Protein AF-A0A535HI30-F1 (afdb_monomer)

Foldseek 3Di:
DDPDLVVLLVVQQVVVVVPDQEGEDEPDADLVSLLVSQVSDPHAYEYADDPNHDDPVSSVVSVHDHYHPPCVVVVVVVVLVVVQVCCCVPVVDRPCVVVVVVVVVVCCVVPVD

Solvent-accessible surface area (backbone atoms only — not comparable to full-atom values): 6614 Å² total; per-residue (Å²): 134,80,98,44,71,66,62,49,46,54,51,50,42,53,41,46,74,75,64,48,76,62,44,74,62,80,80,65,37,54,69,65,62,50,34,52,48,46,73,66,45,99,53,47,30,39,41,43,61,52,92,77,37,68,53,73,67,56,40,46,75,48,58,45,68,42,79,43,50,84,63,51,68,59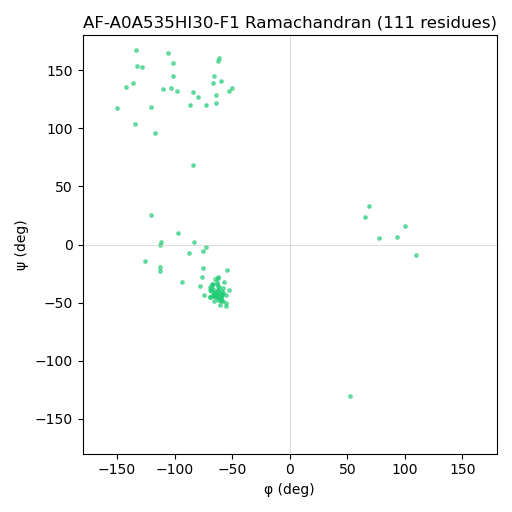,51,55,52,49,48,59,47,51,52,40,52,47,39,39,74,76,70,67,51,66,72,51,53,59,57,50,54,53,49,52,53,52,49,28,73,73,69,76,105

Radius of gyration: 20.03 Å; Cα contacts (8 Å, |Δi|>4): 105; chains: 1; bounding box: 36×25×52 Å

Mean predicted aligned error: 3.56 Å

pLDDT: mean 96.33, std 5.71, range [60.22, 98.81]

Structure (mmCIF, N/CA/C/O backbone):
data_AF-A0A535HI30-F1
#
_entry.id   AF-A0A535HI30-F1
#
loop_
_atom_site.group_PDB
_atom_site.id
_atom_site.type_symbol
_atom_site.label_atom_id
_atom_site.label_alt_id
_atom_site.label_comp_id
_atom_site.label_asym_id
_atom_site.label_entity_id
_atom_site.label_seq_id
_atom_site.pdbx_PDB_ins_code
_atom_site.Cartn_x
_atom_site.Cartn_y
_atom_site.Cartn_z
_atom_site.occupancy
_atom_site.B_iso_or_equiv
_atom_site.auth_seq_id
_atom_site.auth_comp_id
_atom_site.auth_asym_id
_atom_site.auth_atom_id
_atom_site.pdbx_PDB_model_num
ATOM 1 N N . GLY A 1 1 ? 10.979 3.495 13.584 1.00 62.69 1 GLY A N 1
ATOM 2 C CA . GLY A 1 1 ? 9.960 3.530 14.653 1.00 62.69 1 GLY A CA 1
ATOM 3 C C . GLY A 1 1 ? 10.490 2.788 15.860 1.00 62.69 1 GLY A C 1
ATOM 4 O O . GLY A 1 1 ? 11.552 2.188 15.747 1.00 62.69 1 GLY A O 1
ATOM 5 N N . ARG A 1 2 ? 9.789 2.846 16.994 1.00 75.31 2 ARG A N 1
ATOM 6 C CA . ARG A 1 2 ? 10.025 1.917 18.108 1.00 75.31 2 ARG A CA 1
ATOM 7 C C . ARG A 1 2 ? 9.236 0.643 17.821 1.00 75.31 2 ARG A C 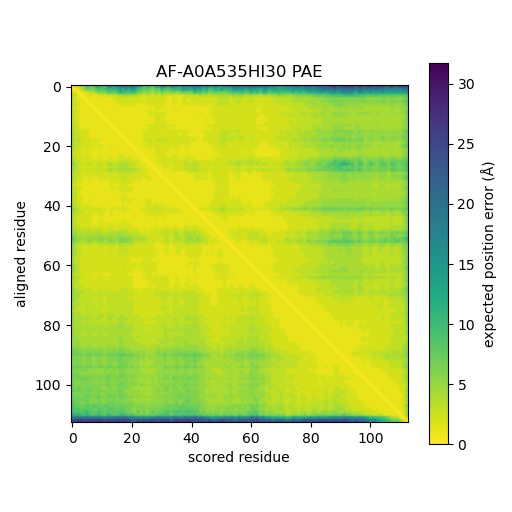1
ATOM 9 O O . ARG A 1 2 ? 8.072 0.752 17.448 1.00 75.31 2 ARG A O 1
ATOM 16 N N . ASP A 1 3 ? 9.879 -0.512 17.940 1.00 86.75 3 ASP A N 1
ATOM 17 C CA . ASP A 1 3 ? 9.239 -1.815 17.740 1.00 86.75 3 ASP A CA 1
ATOM 18 C C . ASP A 1 3 ? 8.550 -2.256 19.040 1.00 86.75 3 ASP A C 1
ATOM 20 O O . ASP A 1 3 ? 9.026 -3.121 19.769 1.00 86.75 3 ASP A O 1
ATOM 24 N N . ASP A 1 4 ? 7.488 -1.532 19.397 1.00 95.00 4 ASP A N 1
ATOM 25 C CA . ASP A 1 4 ? 6.695 -1.764 20.602 1.00 95.00 4 ASP A CA 1
ATOM 26 C C . ASP A 1 4 ? 5.207 -1.717 20.235 1.00 95.00 4 ASP A C 1
ATOM 28 O O . ASP A 1 4 ? 4.618 -0.653 19.997 1.00 95.00 4 ASP A O 1
ATOM 32 N N . LEU A 1 5 ? 4.597 -2.901 20.154 1.00 96.31 5 LEU A N 1
ATOM 33 C CA . LEU A 1 5 ? 3.188 -3.047 19.799 1.00 96.31 5 LEU A CA 1
ATOM 34 C C . LEU A 1 5 ? 2.266 -2.453 20.871 1.00 96.31 5 LEU A C 1
ATOM 36 O O . LEU A 1 5 ? 1.228 -1.883 20.536 1.00 96.31 5 LEU A O 1
ATOM 40 N N . ARG A 1 6 ? 2.645 -2.536 22.152 1.00 97.12 6 ARG A N 1
ATOM 41 C CA . ARG A 1 6 ? 1.827 -2.008 23.249 1.00 97.12 6 ARG A CA 1
ATOM 42 C C . ARG A 1 6 ? 1.809 -0.483 23.210 1.00 97.12 6 ARG A C 1
ATOM 44 O O . ARG A 1 6 ? 0.733 0.099 23.305 1.00 97.12 6 ARG A O 1
ATOM 51 N N . ASP A 1 7 ? 2.962 0.157 23.017 1.00 97.31 7 ASP A N 1
ATOM 52 C CA . ASP A 1 7 ? 3.033 1.612 22.804 1.00 97.31 7 ASP A CA 1
ATOM 53 C C . ASP A 1 7 ? 2.217 2.033 21.574 1.00 97.31 7 ASP A C 1
ATOM 55 O O . ASP A 1 7 ? 1.450 2.997 21.620 1.00 97.31 7 ASP A O 1
ATOM 59 N N . THR A 1 8 ? 2.314 1.263 20.486 1.00 97.62 8 THR A N 1
ATOM 60 C CA . THR A 1 8 ? 1.535 1.503 19.265 1.00 97.62 8 THR A CA 1
ATOM 61 C C . THR A 1 8 ? 0.032 1.479 19.544 1.00 97.62 8 THR A C 1
ATOM 63 O O . THR A 1 8 ? -0.661 2.422 19.164 1.00 97.62 8 THR A O 1
ATOM 66 N N . ILE A 1 9 ? -0.471 0.459 20.244 1.00 98.31 9 ILE A N 1
ATOM 67 C CA . ILE A 1 9 ? -1.887 0.342 20.621 1.00 98.31 9 ILE A CA 1
ATOM 68 C C . ILE A 1 9 ? -2.329 1.527 21.486 1.00 98.31 9 ILE A C 1
ATOM 70 O O . ILE A 1 9 ? -3.321 2.174 21.151 1.00 98.31 9 ILE A O 1
ATOM 74 N N . THR A 1 10 ? -1.569 1.874 22.529 1.00 98.31 10 THR A N 1
ATOM 75 C CA . THR A 1 10 ? -1.878 3.017 23.409 1.00 98.31 10 THR A CA 1
ATOM 76 C C . THR A 1 10 ? -2.023 4.314 22.611 1.00 98.31 10 THR A C 1
ATOM 78 O O . THR A 1 10 ? -2.964 5.083 22.802 1.00 98.31 10 THR A O 1
ATOM 81 N N . ARG A 1 11 ? -1.124 4.556 21.650 1.00 98.31 11 ARG A N 1
ATOM 82 C CA . ARG A 1 11 ? -1.195 5.744 20.790 1.00 98.31 11 ARG A CA 1
ATOM 83 C C . ARG A 1 11 ? -2.424 5.726 19.887 1.00 98.31 11 ARG A C 1
ATOM 85 O O . ARG A 1 11 ? -3.079 6.754 19.755 1.00 98.31 11 ARG A O 1
ATOM 92 N N . LEU A 1 12 ? -2.755 4.581 19.286 1.00 98.50 12 LEU A N 1
ATOM 93 C CA . LEU A 1 12 ? -3.952 4.447 18.450 1.00 98.50 12 LEU A CA 1
ATOM 94 C C . LEU A 1 12 ? -5.241 4.685 19.252 1.00 98.50 12 LEU A C 1
ATOM 96 O O . LEU A 1 12 ? -6.146 5.348 18.748 1.00 98.50 12 LEU A O 1
ATOM 100 N N . GLN A 1 13 ? -5.300 4.211 20.498 1.00 98.75 13 GLN A N 1
ATOM 101 C CA . GLN A 1 13 ? -6.412 4.466 21.418 1.00 98.75 13 GLN A CA 1
ATOM 102 C C . GLN A 1 13 ? -6.560 5.965 21.721 1.00 98.75 13 GLN A C 1
ATOM 104 O O . GLN A 1 13 ? -7.636 6.528 21.540 1.00 98.75 13 GLN A O 1
ATOM 109 N N . HIS A 1 14 ? -5.468 6.659 22.042 1.00 98.69 14 HIS A N 1
ATOM 110 C CA . HIS A 1 14 ? -5.521 8.113 22.226 1.00 98.69 14 HIS A CA 1
ATOM 111 C C . HIS A 1 14 ? -5.910 8.870 20.94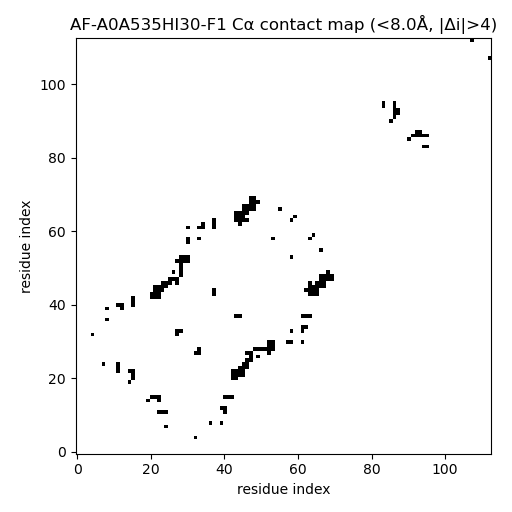9 1.00 98.69 14 HIS A C 1
ATOM 113 O O . HIS A 1 14 ? -6.599 9.887 21.012 1.00 98.69 14 HIS A O 1
ATOM 119 N N . TYR A 1 15 ? -5.513 8.386 19.769 1.00 98.69 15 TYR A N 1
ATOM 120 C CA . TYR A 1 15 ? -5.906 9.011 18.505 1.00 98.69 15 TYR A CA 1
ATOM 121 C C . TYR A 1 15 ? -7.402 8.864 18.217 1.00 98.69 15 TYR A C 1
ATOM 123 O O . TYR A 1 15 ? -8.008 9.822 17.737 1.00 98.69 15 TYR A O 1
ATOM 131 N N . GLN A 1 16 ? -8.028 7.726 18.541 1.00 98.50 16 GLN A N 1
ATOM 132 C CA . GLN A 1 16 ? -9.487 7.610 18.412 1.00 98.50 16 GLN A CA 1
ATOM 133 C C . GLN A 1 16 ? -10.237 8.465 19.440 1.00 98.50 16 GLN A C 1
ATOM 135 O O . GLN A 1 16 ? -11.263 9.046 19.095 1.00 98.50 16 GLN A O 1
ATOM 140 N N . GLU A 1 17 ? -9.724 8.590 20.670 1.00 98.56 17 GLU A N 1
ATOM 141 C CA . GLU A 1 17 ? -10.286 9.475 21.703 1.00 98.56 17 GLU A CA 1
ATOM 142 C C . GLU A 1 17 ? -10.221 10.944 21.267 1.00 98.56 17 GLU A C 1
ATOM 144 O O . GLU A 1 17 ? -11.157 11.707 21.496 1.00 98.56 17 GLU A O 1
ATOM 149 N N . ALA A 1 18 ? -9.154 11.320 20.559 1.00 98.62 18 ALA A N 1
ATOM 150 C CA . ALA A 1 18 ? -8.998 12.635 19.945 1.00 98.62 18 ALA A CA 1
ATOM 151 C C . ALA A 1 18 ? -9.887 12.856 18.701 1.00 98.62 18 ALA A C 1
ATOM 153 O O . ALA A 1 18 ? -9.870 13.947 18.132 1.00 98.62 18 ALA A O 1
ATOM 154 N N . GLY A 1 19 ? -10.659 11.850 18.273 1.00 98.44 19 GLY A N 1
ATOM 155 C CA . GLY A 1 19 ? -11.628 11.962 17.182 1.00 98.44 19 GLY A CA 1
ATOM 156 C C . GLY A 1 19 ? -11.166 11.421 15.827 1.00 98.44 19 GLY A C 1
ATOM 157 O O . GLY A 1 19 ? -11.794 11.736 14.822 1.00 98.44 19 GLY A O 1
ATOM 158 N N . ALA A 1 20 ? -10.097 10.619 15.756 1.00 98.56 20 ALA A N 1
ATOM 159 C CA . ALA A 1 20 ? -9.697 9.992 14.496 1.00 98.56 20 ALA A CA 1
ATOM 160 C C . ALA A 1 20 ? -10.760 9.001 13.977 1.00 98.56 20 ALA A C 1
ATOM 162 O O . ALA A 1 20 ? -11.155 8.066 14.675 1.00 98.56 20 ALA A O 1
ATOM 163 N N . ASP A 1 21 ? -11.160 9.155 12.711 1.00 98.62 21 ASP A N 1
ATOM 164 C CA . ASP A 1 21 ? -12.133 8.267 12.058 1.00 98.62 21 ASP A CA 1
ATOM 165 C C . ASP A 1 21 ? -11.542 6.915 11.639 1.00 98.62 21 ASP A C 1
ATOM 167 O O . ASP A 1 21 ? -12.260 5.921 11.528 1.00 98.62 21 ASP A O 1
ATOM 171 N N . VAL A 1 22 ? -10.234 6.877 11.363 1.00 98.62 22 VAL A N 1
ATOM 172 C CA . VAL A 1 22 ? -9.503 5.689 10.902 1.00 98.62 22 VAL A CA 1
ATOM 173 C C . VAL A 1 22 ? -8.122 5.668 11.545 1.00 98.62 22 VAL A C 1
ATOM 175 O O . VAL A 1 22 ? -7.418 6.678 11.545 1.00 98.62 22 VAL A O 1
ATOM 178 N N . LEU A 1 23 ? -7.706 4.503 12.035 1.00 98.75 23 LEU A N 1
ATOM 179 C CA . LEU A 1 23 ? -6.418 4.306 12.692 1.00 98.75 23 LEU A CA 1
ATOM 180 C C . LEU A 1 23 ? -5.431 3.649 11.743 1.00 98.75 23 LEU A C 1
ATOM 182 O O . LEU A 1 23 ? -5.789 2.813 10.912 1.00 98.75 23 LEU A O 1
ATOM 186 N N . PHE A 1 24 ? -4.166 4.035 11.865 1.00 98.31 24 PHE A N 1
ATOM 187 C CA . PHE A 1 24 ? -3.126 3.573 10.964 1.00 98.31 24 PHE A CA 1
ATOM 188 C C . PHE A 1 24 ? -1.765 3.510 11.661 1.00 98.31 24 PHE A C 1
ATOM 190 O O . PHE A 1 24 ? -1.211 4.535 12.052 1.00 98.31 24 PHE A O 1
ATOM 197 N N . ALA A 1 25 ? -1.211 2.300 11.748 1.00 96.25 25 ALA A N 1
ATOM 198 C CA . ALA A 1 25 ? 0.159 2.037 12.173 1.00 96.25 25 ALA A CA 1
ATOM 199 C C . ALA A 1 25 ? 0.939 1.388 11.008 1.00 96.25 25 ALA A C 1
ATOM 201 O O . ALA A 1 25 ? 0.813 0.183 10.779 1.00 96.25 25 ALA A O 1
ATOM 202 N N . PRO A 1 26 ? 1.692 2.163 10.202 1.00 94.19 26 PRO A N 1
ATOM 203 C CA . PRO A 1 26 ? 2.465 1.607 9.095 1.00 94.19 26 PRO A CA 1
ATOM 204 C C . PRO A 1 26 ? 3.600 0.706 9.598 1.00 94.19 26 PRO A C 1
ATOM 206 O O . PRO A 1 26 ? 4.308 1.067 10.534 1.00 94.19 26 PRO A O 1
ATOM 209 N N . GLY A 1 27 ? 3.807 -0.426 8.919 1.00 90.94 27 GLY A N 1
ATOM 210 C CA . GLY A 1 27 ? 4.900 -1.368 9.198 1.00 90.94 27 GLY A CA 1
ATOM 211 C C . GLY A 1 27 ? 4.466 -2.697 9.820 1.00 90.94 27 GLY A C 1
ATOM 212 O O . GLY A 1 27 ? 5.276 -3.615 9.873 1.00 90.94 27 GLY A O 1
ATOM 213 N N . LEU A 1 28 ? 3.200 -2.837 10.225 1.00 93.69 28 LEU A N 1
ATOM 214 C CA . LEU A 1 28 ? 2.666 -4.107 10.720 1.00 93.69 28 LEU A CA 1
ATOM 215 C C . LEU A 1 28 ? 2.482 -5.112 9.572 1.00 93.69 28 LEU A C 1
ATOM 217 O O . LEU A 1 28 ? 1.719 -4.863 8.637 1.00 93.69 28 LEU A O 1
ATOM 221 N N . SER A 1 29 ? 3.163 -6.255 9.660 1.00 94.06 29 SER A N 1
ATOM 222 C CA . SER A 1 29 ? 3.067 -7.357 8.689 1.00 94.06 29 SER A CA 1
ATOM 223 C C . SER A 1 29 ? 2.721 -8.709 9.319 1.00 94.06 29 SER A C 1
ATOM 225 O O . SER A 1 29 ? 2.302 -9.619 8.607 1.00 94.06 29 SER A O 1
ATOM 227 N N . ARG A 1 30 ? 2.824 -8.861 10.646 1.00 95.94 30 ARG A N 1
ATOM 228 C CA . ARG A 1 30 ? 2.369 -10.072 11.341 1.00 95.94 30 ARG A CA 1
ATOM 229 C C . ARG A 1 30 ? 0.854 -10.024 11.518 1.00 95.94 30 ARG A C 1
ATOM 231 O O . ARG A 1 30 ? 0.306 -9.057 12.043 1.00 95.94 30 ARG A O 1
ATOM 238 N N . LEU A 1 31 ? 0.166 -11.082 11.088 1.00 97.56 31 LEU A N 1
ATOM 239 C CA . LEU A 1 31 ? -1.298 -11.143 11.133 1.00 97.56 31 LEU A CA 1
ATOM 240 C C . LEU A 1 31 ? -1.854 -11.096 12.567 1.00 97.56 31 LEU A C 1
ATOM 242 O O . LEU A 1 31 ? -2.938 -10.565 12.787 1.00 97.56 31 LEU A O 1
ATOM 246 N N . GLU A 1 32 ? -1.129 -11.653 13.534 1.00 97.75 32 GLU A N 1
ATOM 247 C CA . GLU A 1 32 ? -1.482 -11.596 14.959 1.00 97.75 32 GLU A CA 1
ATOM 248 C C . GLU A 1 32 ? -1.416 -10.172 15.523 1.00 97.75 32 GLU A C 1
ATOM 250 O O . GLU A 1 32 ? -2.424 -9.707 16.044 1.00 97.75 32 GLU A O 1
ATOM 255 N N . ASP A 1 33 ? -0.329 -9.432 15.288 1.00 97.44 33 ASP A N 1
ATOM 256 C CA . ASP A 1 33 ? -0.205 -8.033 15.716 1.00 97.44 33 ASP A CA 1
ATOM 257 C C . ASP A 1 33 ? -1.313 -7.164 15.104 1.00 97.44 33 ASP A C 1
ATOM 259 O O . ASP A 1 33 ? -1.900 -6.309 15.767 1.00 97.44 33 ASP A O 1
ATOM 263 N N . ILE A 1 34 ? -1.649 -7.409 13.831 1.00 98.19 34 ILE A N 1
ATOM 264 C CA . ILE A 1 34 ? -2.755 -6.727 13.148 1.00 98.19 34 ILE A CA 1
ATOM 265 C C . ILE A 1 34 ? -4.093 -7.032 13.837 1.00 98.19 34 ILE A C 1
ATOM 267 O O . ILE A 1 34 ? -4.897 -6.119 14.025 1.00 98.19 34 ILE A O 1
ATOM 271 N N . ARG A 1 35 ? -4.347 -8.288 14.232 1.00 98.50 35 ARG A N 1
ATOM 272 C CA . ARG A 1 35 ? -5.567 -8.665 14.970 1.00 98.50 35 ARG A CA 1
ATOM 273 C C . ARG A 1 35 ? -5.623 -8.006 16.340 1.00 98.50 35 ARG A C 1
ATOM 275 O O . ARG A 1 35 ? -6.697 -7.554 16.730 1.00 98.50 35 ARG A O 1
ATOM 282 N N . ASP A 1 36 ? -4.503 -7.947 17.048 1.00 98.44 36 ASP A N 1
ATOM 283 C CA . ASP A 1 36 ? -4.427 -7.313 18.363 1.00 98.44 36 ASP A CA 1
ATOM 284 C C . ASP A 1 36 ? -4.724 -5.817 18.258 1.00 98.44 36 ASP A C 1
ATOM 286 O O . ASP A 1 36 ? -5.552 -5.300 19.008 1.00 98.44 36 ASP A O 1
ATOM 290 N N . VAL A 1 37 ? -4.171 -5.143 17.245 1.00 98.44 37 VAL A N 1
ATOM 291 C CA . VAL A 1 37 ? -4.504 -3.746 16.949 1.00 98.44 37 VAL A CA 1
ATOM 292 C C . VAL A 1 37 ? -5.988 -3.586 16.634 1.00 98.44 37 VAL A C 1
ATOM 294 O O . VAL A 1 37 ? -6.643 -2.769 17.274 1.00 98.44 37 VAL A O 1
ATOM 297 N N . VAL A 1 38 ? -6.545 -4.372 15.708 1.00 98.62 38 VAL A N 1
ATOM 298 C CA . VAL A 1 38 ? -7.969 -4.279 15.334 1.00 98.62 38 VAL A CA 1
ATOM 299 C C . VAL A 1 38 ? -8.898 -4.501 16.530 1.00 98.62 38 VAL A C 1
ATOM 301 O O . VAL A 1 38 ? -9.917 -3.829 16.630 1.00 98.62 38 VAL A O 1
ATOM 304 N N . ARG A 1 39 ? -8.560 -5.411 17.449 1.00 98.56 39 ARG A N 1
ATOM 305 C CA . ARG A 1 39 ? -9.359 -5.685 18.657 1.00 98.56 39 ARG A CA 1
ATOM 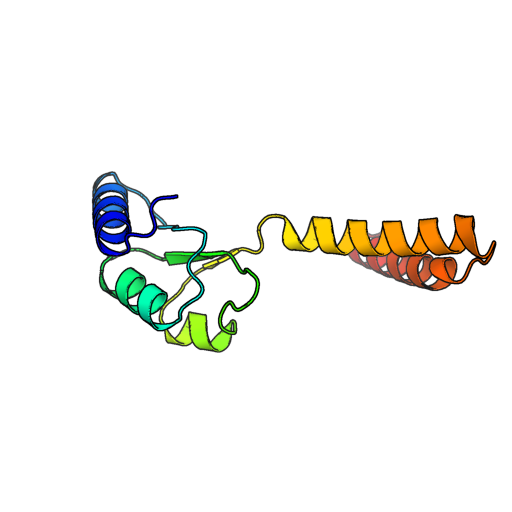306 C C . ARG A 1 39 ? -9.228 -4.614 19.737 1.00 98.56 39 ARG A C 1
ATOM 308 O O . ARG A 1 39 ? -10.071 -4.556 20.623 1.00 98.56 39 ARG A O 1
ATOM 315 N N . SER A 1 40 ? -8.163 -3.819 19.695 1.00 98.50 40 SER A N 1
ATOM 316 C CA . SER A 1 40 ? -7.848 -2.826 20.726 1.00 98.50 40 SER A CA 1
ATOM 317 C C . SER A 1 40 ? -8.497 -1.454 20.509 1.00 98.50 40 SER A C 1
ATOM 319 O O . SER A 1 40 ? -8.381 -0.595 21.384 1.00 98.50 40 SER A O 1
ATOM 321 N N . VAL A 1 41 ? -9.147 -1.234 19.360 1.00 98.56 41 VAL A N 1
ATOM 322 C CA . VAL A 1 41 ? -9.741 0.051 18.954 1.00 98.56 41 VAL A CA 1
ATOM 323 C C . VAL A 1 41 ? -11.173 -0.131 18.439 1.00 98.56 41 VAL A C 1
ATOM 325 O O . VAL A 1 41 ? -11.513 -1.170 17.879 1.00 98.56 41 VAL A O 1
ATOM 328 N N . ASP A 1 42 ? -11.997 0.911 18.552 1.00 98.19 42 ASP A N 1
ATOM 329 C CA . ASP A 1 42 ? -13.424 0.904 18.174 1.00 98.19 42 ASP A CA 1
ATOM 330 C C . ASP A 1 42 ? -13.680 1.486 16.774 1.00 98.19 42 ASP A C 1
ATOM 332 O O . ASP A 1 42 ? -14.809 1.775 16.370 1.00 98.19 42 ASP A O 1
ATOM 336 N N . ARG A 1 43 ? -12.609 1.718 16.020 1.00 98.50 43 ARG A N 1
ATOM 337 C CA . ARG A 1 43 ? -12.609 2.471 14.766 1.00 98.50 43 ARG A CA 1
ATOM 338 C C . ARG A 1 43 ? -11.932 1.664 13.652 1.00 98.50 43 ARG A C 1
ATOM 340 O O . ARG A 1 43 ? -11.051 0.849 13.927 1.00 98.50 43 ARG A O 1
ATOM 347 N N . PRO A 1 44 ? -12.299 1.891 12.377 1.00 98.69 44 PRO A N 1
ATOM 348 C CA . PRO A 1 44 ? -11.668 1.236 11.235 1.00 98.69 44 PRO A CA 1
ATOM 349 C C . PRO A 1 44 ? -10.135 1.320 11.248 1.00 98.69 44 PRO A C 1
ATOM 351 O O . PRO A 1 44 ? -9.564 2.395 11.426 1.00 98.69 44 PRO A O 1
ATOM 354 N N . VAL A 1 45 ? -9.468 0.197 10.975 1.00 98.81 45 VAL A N 1
ATOM 355 C CA . VAL A 1 45 ? -8.003 0.129 10.853 1.00 98.81 45 VAL A CA 1
ATOM 356 C C . VAL A 1 45 ? -7.584 0.059 9.385 1.00 98.81 45 VAL A C 1
ATOM 358 O O . VAL A 1 45 ? -8.146 -0.709 8.593 1.00 98.81 45 VAL A O 1
ATOM 361 N N . ASN A 1 46 ? -6.574 0.857 9.037 1.00 98.75 46 ASN A N 1
ATOM 362 C CA . ASN A 1 46 ? -5.841 0.795 7.781 1.00 98.75 46 ASN A CA 1
ATOM 363 C C . ASN A 1 46 ? -4.529 0.018 7.942 1.00 98.75 46 ASN A C 1
ATOM 365 O O . ASN A 1 46 ? -3.730 0.346 8.818 1.00 98.75 46 ASN A O 1
ATOM 369 N N . VAL A 1 47 ? -4.254 -0.914 7.031 1.00 98.44 47 VAL A N 1
ATOM 370 C CA . VAL A 1 47 ? -2.954 -1.595 6.916 1.00 98.44 47 VAL A CA 1
ATOM 371 C C . VAL A 1 47 ? -2.248 -1.147 5.639 1.00 98.44 47 VAL A C 1
ATOM 373 O O . VAL A 1 47 ? -2.857 -1.086 4.574 1.00 98.44 47 VAL A O 1
ATOM 376 N N . LEU A 1 48 ? -0.958 -0.824 5.747 1.00 97.94 48 LEU A N 1
ATOM 377 C CA . LEU A 1 48 ? -0.101 -0.574 4.590 1.00 97.94 48 LEU A CA 1
ATOM 378 C C . LEU A 1 48 ? 0.477 -1.904 4.106 1.00 97.94 48 LEU A C 1
ATOM 380 O O . LEU A 1 48 ? 1.207 -2.556 4.848 1.00 97.94 48 LEU A O 1
ATOM 384 N N . ALA A 1 49 ? 0.187 -2.272 2.862 1.00 96.50 49 ALA A N 1
ATOM 385 C CA . ALA A 1 49 ? 0.792 -3.423 2.215 1.00 96.50 49 ALA A CA 1
ATOM 386 C C . ALA A 1 49 ? 2.305 -3.202 2.061 1.00 96.50 49 ALA A C 1
ATOM 388 O O . ALA A 1 49 ? 2.757 -2.242 1.435 1.00 96.50 49 ALA A O 1
ATOM 389 N N . VAL A 1 50 ? 3.074 -4.113 2.647 1.00 94.06 50 VAL A N 1
ATOM 390 C CA . VAL A 1 50 ? 4.542 -4.165 2.635 1.00 94.06 50 VAL A CA 1
ATOM 391 C C . VAL A 1 50 ? 4.993 -5.598 2.315 1.00 94.06 50 VAL A C 1
ATOM 393 O O . VAL A 1 50 ? 4.163 -6.512 2.351 1.00 94.06 50 VAL A O 1
ATOM 396 N N . PRO A 1 51 ? 6.275 -5.851 1.993 1.00 93.12 51 PRO A N 1
ATOM 397 C CA . PRO A 1 51 ? 6.766 -7.217 1.814 1.00 93.12 51 PRO A CA 1
ATOM 398 C C . PRO A 1 51 ? 6.434 -8.112 3.019 1.00 93.12 51 PRO A C 1
ATOM 400 O O . PRO A 1 51 ? 6.643 -7.718 4.165 1.00 93.12 51 PRO A O 1
ATOM 403 N N . GLY A 1 52 ? 5.891 -9.304 2.757 1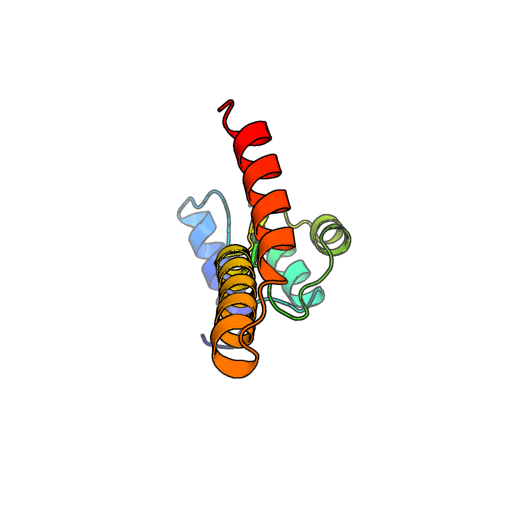.00 91.25 52 GLY A N 1
ATOM 404 C CA . GLY A 1 52 ? 5.454 -10.242 3.800 1.00 91.25 52 GLY A CA 1
ATOM 405 C C . GLY A 1 52 ? 4.115 -9.904 4.469 1.00 91.25 52 GLY A C 1
ATOM 406 O O . GLY A 1 52 ? 3.742 -10.575 5.425 1.00 91.25 52 GLY A O 1
ATOM 407 N N . CYS A 1 53 ? 3.388 -8.885 3.998 1.00 94.62 53 CYS A N 1
ATOM 408 C CA . CYS A 1 53 ? 2.047 -8.569 4.492 1.00 94.62 53 CYS A CA 1
ATOM 409 C C . CYS A 1 53 ? 1.046 -9.695 4.136 1.00 94.62 53 CYS A C 1
ATOM 411 O O . CYS A 1 53 ? 1.164 -10.274 3.049 1.00 94.62 53 CYS A O 1
ATOM 413 N N . PRO A 1 54 ? 0.058 -10.001 5.002 1.00 96.81 54 PRO A N 1
ATOM 414 C CA . PRO A 1 54 ? -0.962 -11.005 4.716 1.00 96.81 54 PRO A CA 1
ATOM 415 C C . PRO A 1 54 ? -1.803 -10.634 3.489 1.00 96.81 54 PRO A C 1
ATOM 417 O O . PRO A 1 54 ? -1.880 -9.472 3.079 1.00 96.81 54 PRO A O 1
ATOM 420 N N . SER A 1 55 ? -2.475 -11.624 2.909 1.00 97.75 55 SER A N 1
ATOM 421 C CA . SER A 1 55 ? -3.372 -11.402 1.777 1.00 97.75 55 SER A CA 1
ATOM 422 C C . SER A 1 55 ? -4.539 -10.479 2.145 1.00 97.75 55 SER A C 1
ATOM 424 O O . SER A 1 55 ? -4.953 -10.379 3.301 1.00 97.75 55 SER A O 1
ATOM 426 N N . VAL A 1 56 ? -5.142 -9.846 1.133 1.00 98.06 56 VAL A N 1
ATOM 427 C CA . VAL A 1 56 ? -6.352 -9.019 1.309 1.00 98.06 56 VAL A CA 1
ATOM 428 C C . VAL A 1 56 ? -7.457 -9.790 2.042 1.00 98.06 56 VAL A C 1
ATOM 430 O O . VAL A 1 56 ? -8.126 -9.225 2.904 1.00 98.06 56 VAL A O 1
ATOM 433 N N . ALA A 1 57 ? -7.621 -11.081 1.738 1.00 98.50 5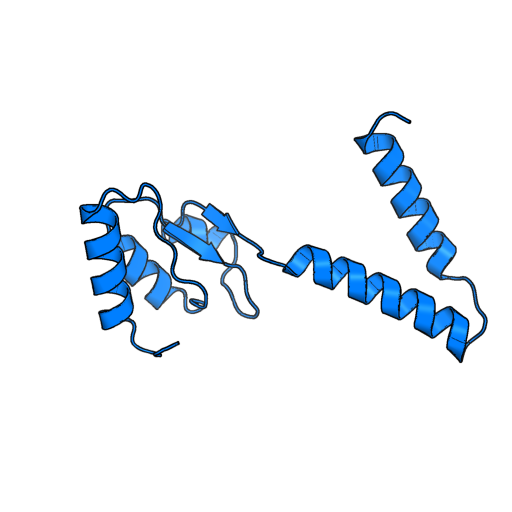7 ALA A N 1
ATOM 434 C CA . ALA A 1 57 ? -8.615 -11.936 2.380 1.00 98.50 57 ALA A CA 1
ATOM 435 C C . ALA A 1 57 ? -8.312 -12.167 3.871 1.00 98.50 57 ALA A C 1
ATOM 437 O O . ALA A 1 57 ? -9.213 -12.055 4.701 1.00 98.50 57 ALA A O 1
ATOM 438 N N . GLU A 1 58 ? -7.054 -12.435 4.232 1.00 98.44 58 GLU A N 1
ATOM 439 C CA . GLU A 1 58 ? -6.642 -12.611 5.632 1.00 98.44 58 GLU A CA 1
ATOM 440 C C . GLU A 1 58 ? -6.777 -11.316 6.437 1.00 98.44 58 GLU A C 1
ATOM 442 O O . GLU A 1 58 ? -7.260 -11.346 7.569 1.00 98.44 58 GLU A O 1
ATOM 447 N N . LEU A 1 59 ? -6.409 -10.174 5.847 1.00 98.50 59 LEU A N 1
ATOM 448 C CA . LEU A 1 59 ? -6.578 -8.857 6.462 1.00 98.50 59 LEU A CA 1
ATOM 449 C C . LEU A 1 59 ? -8.062 -8.535 6.683 1.00 98.50 59 LEU A C 1
ATOM 451 O O . LEU A 1 59 ? -8.444 -8.100 7.771 1.00 98.50 59 LEU A O 1
ATOM 455 N N . ALA A 1 60 ? -8.913 -8.799 5.689 1.00 98.44 60 ALA A N 1
ATOM 456 C CA . ALA A 1 60 ? -10.357 -8.617 5.814 1.00 98.44 60 ALA A CA 1
ATOM 457 C C . ALA A 1 60 ? -10.946 -9.511 6.918 1.00 98.44 60 ALA A C 1
ATOM 459 O O . ALA A 1 60 ? -11.710 -9.028 7.756 1.00 98.44 60 ALA A O 1
ATOM 460 N N . ALA A 1 61 ? -10.538 -10.784 6.977 1.00 98.44 61 ALA A N 1
ATOM 461 C CA . ALA A 1 61 ? -10.940 -11.721 8.027 1.00 98.44 61 ALA A CA 1
ATOM 462 C C . ALA A 1 61 ? -10.431 -11.310 9.422 1.00 98.44 61 ALA A C 1
ATOM 464 O O . ALA A 1 61 ? -11.087 -11.583 10.424 1.00 98.44 61 ALA A O 1
ATOM 465 N N . ALA A 1 62 ? -9.288 -10.624 9.502 1.00 98.31 62 ALA A N 1
ATOM 466 C CA . ALA A 1 62 ? -8.769 -10.032 10.734 1.00 98.31 62 ALA A CA 1
ATOM 467 C C . ALA A 1 62 ? -9.501 -8.746 11.160 1.00 98.31 62 ALA A C 1
ATOM 469 O O . ALA A 1 62 ? -9.229 -8.236 12.242 1.00 98.31 62 ALA A O 1
ATOM 470 N N . GLY A 1 63 ? -10.429 -8.231 10.345 1.00 98.50 63 GLY A N 1
ATOM 471 C CA . GLY A 1 63 ? -11.228 -7.042 10.643 1.00 98.50 63 GLY A CA 1
ATOM 472 C C . GLY A 1 63 ? -10.647 -5.726 10.116 1.00 98.50 63 GLY A C 1
ATOM 473 O O . GLY A 1 63 ? -11.232 -4.670 10.358 1.00 98.50 63 GLY A O 1
ATOM 474 N N . VAL A 1 64 ? -9.559 -5.765 9.338 1.00 98.62 64 VAL A N 1
ATOM 475 C CA . VAL A 1 64 ? -9.029 -4.587 8.631 1.00 98.62 64 VAL A CA 1
ATOM 476 C C . VAL A 1 64 ? -10.092 -4.034 7.678 1.00 98.62 64 VAL A C 1
ATOM 478 O O . VAL A 1 64 ? -10.843 -4.785 7.051 1.00 98.62 64 VAL A O 1
ATOM 481 N N . ARG A 1 65 ? -10.185 -2.702 7.583 1.00 98.50 65 ARG A N 1
ATOM 482 C CA . ARG A 1 65 ? -11.207 -2.011 6.773 1.00 98.50 65 ARG A CA 1
ATOM 483 C C . ARG A 1 65 ? -10.641 -1.262 5.578 1.00 98.50 65 ARG A C 1
ATOM 485 O O . ARG A 1 65 ? -11.367 -1.033 4.616 1.00 98.50 65 ARG A O 1
ATOM 492 N N . ARG A 1 66 ? -9.359 -0.894 5.615 1.00 98.56 66 ARG A N 1
ATOM 493 C CA . ARG A 1 66 ? -8.671 -0.243 4.497 1.00 98.56 66 ARG A CA 1
ATOM 494 C C . ARG A 1 66 ? -7.288 -0.850 4.304 1.00 98.56 66 ARG A C 1
ATOM 496 O O . ARG A 1 66 ? -6.584 -1.114 5.274 1.00 98.56 66 ARG A O 1
ATOM 503 N N . ILE A 1 67 ? -6.904 -1.060 3.051 1.00 98.44 67 ILE A N 1
ATOM 504 C CA . ILE A 1 67 ? -5.559 -1.503 2.688 1.00 98.44 67 ILE A CA 1
ATOM 505 C C . ILE A 1 67 ? -4.974 -0.439 1.769 1.00 98.44 67 ILE A C 1
ATOM 507 O O . ILE A 1 67 ? -5.530 -0.157 0.708 1.00 98.44 67 ILE A O 1
ATOM 511 N N . SER A 1 68 ? -3.882 0.186 2.194 1.00 98.38 68 SER A N 1
ATOM 512 C CA . SER A 1 68 ?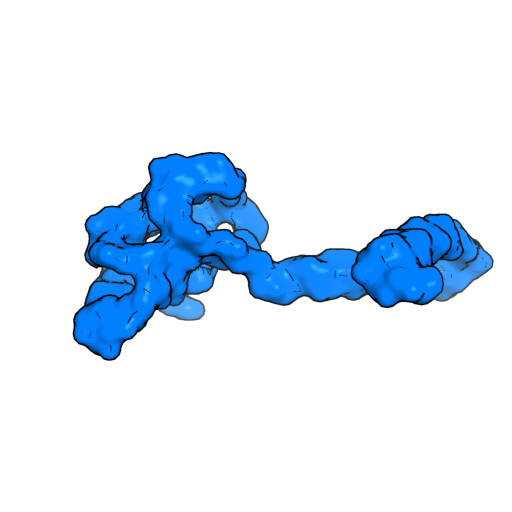 -3.127 1.138 1.386 1.00 98.38 68 SER A CA 1
ATOM 513 C C . SER A 1 68 ? -1.875 0.476 0.813 1.00 98.38 68 SER A C 1
ATOM 515 O O . SER A 1 68 ? -1.370 -0.494 1.365 1.00 98.38 68 SER A O 1
ATOM 517 N N . VAL A 1 69 ? -1.351 1.003 -0.296 1.00 97.56 69 VAL A N 1
ATOM 518 C CA . VAL A 1 69 ? -0.124 0.489 -0.948 1.00 97.56 69 VAL A CA 1
ATOM 519 C C . VAL A 1 69 ? 1.048 1.471 -0.882 1.00 97.56 69 VAL A C 1
ATOM 521 O O . VA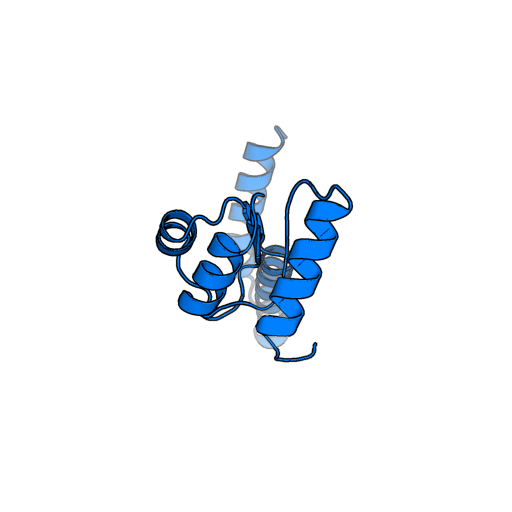L A 1 69 ? 2.131 1.194 -1.390 1.00 97.56 69 VAL A O 1
ATOM 524 N N . GLY A 1 70 ? 0.843 2.642 -0.269 1.00 96.38 70 GLY A N 1
ATOM 525 C CA . GLY A 1 70 ? 1.852 3.698 -0.200 1.00 96.38 70 GLY A CA 1
ATOM 526 C C . GLY A 1 70 ? 2.401 4.034 -1.588 1.00 96.38 70 GLY A C 1
ATOM 527 O O . GLY A 1 70 ? 1.640 4.211 -2.536 1.00 96.38 70 GLY A O 1
ATOM 528 N N . GLY A 1 71 ? 3.727 4.077 -1.712 1.00 97.00 71 GLY A N 1
ATOM 529 C CA . GLY A 1 71 ? 4.411 4.310 -2.986 1.00 97.00 71 GLY A CA 1
ATOM 530 C C . GLY A 1 71 ? 4.597 3.069 -3.867 1.00 97.00 71 GLY A C 1
ATOM 531 O O . GLY A 1 71 ? 5.215 3.188 -4.921 1.00 97.00 71 GLY A O 1
ATOM 532 N N . ALA A 1 72 ? 4.112 1.884 -3.473 1.00 97.00 72 ALA A N 1
ATOM 533 C CA . ALA A 1 72 ? 4.478 0.625 -4.130 1.00 97.00 72 ALA A CA 1
ATOM 534 C C . ALA A 1 72 ? 4.153 0.606 -5.632 1.00 97.00 72 ALA A C 1
ATOM 536 O O . ALA A 1 72 ? 4.982 0.183 -6.431 1.00 97.00 72 ALA A O 1
ATOM 537 N N . PHE A 1 73 ? 2.990 1.124 -6.042 1.00 97.19 73 PHE A N 1
ATOM 538 C CA . PHE A 1 73 ? 2.629 1.186 -7.464 1.00 97.19 73 PHE A CA 1
ATOM 539 C C . PHE A 1 73 ? 3.507 2.157 -8.261 1.00 97.19 73 PHE A C 1
ATOM 541 O O . PHE A 1 73 ? 3.833 1.876 -9.412 1.00 97.19 73 PHE A O 1
ATOM 548 N N . ALA A 1 74 ? 3.939 3.264 -7.651 1.00 98.12 74 ALA A N 1
ATOM 549 C CA . ALA A 1 74 ? 4.868 4.188 -8.293 1.00 98.12 74 ALA A CA 1
ATOM 550 C C . ALA A 1 74 ? 6.246 3.536 -8.487 1.00 98.12 74 ALA A C 1
ATOM 552 O O . ALA A 1 74 ? 6.809 3.608 -9.576 1.00 98.12 74 ALA A O 1
ATOM 553 N N . PHE A 1 75 ? 6.762 2.841 -7.470 1.00 97.62 75 PHE A N 1
ATOM 554 C CA . PHE A 1 75 ? 8.037 2.130 -7.579 1.00 97.62 75 PHE A CA 1
ATOM 555 C C . PHE A 1 75 ? 7.979 0.945 -8.548 1.00 97.62 75 PHE A C 1
ATOM 557 O O . PHE A 1 75 ? 8.941 0.731 -9.276 1.00 97.62 75 PHE A O 1
ATOM 564 N N . ALA A 1 76 ? 6.849 0.237 -8.638 1.00 97.56 76 ALA A N 1
ATOM 565 C CA . ALA A 1 76 ? 6.646 -0.799 -9.653 1.00 97.56 76 ALA A CA 1
ATOM 566 C C . ALA A 1 76 ? 6.689 -0.225 -11.082 1.00 97.56 76 ALA A C 1
ATOM 568 O O . ALA A 1 76 ? 7.262 -0.831 -11.984 1.00 97.56 76 ALA A O 1
ATOM 569 N N . ALA A 1 77 ? 6.123 0.966 -11.299 1.00 96.75 77 ALA A N 1
ATOM 570 C CA . ALA A 1 77 ? 6.220 1.649 -12.587 1.00 96.75 77 ALA A CA 1
ATOM 571 C C . ALA A 1 77 ? 7.652 2.132 -12.887 1.00 96.75 77 ALA A C 1
ATOM 573 O O . ALA A 1 77 ? 8.108 2.022 -14.025 1.00 96.75 77 ALA A O 1
ATOM 574 N N . LEU A 1 78 ? 8.364 2.647 -11.876 1.00 98.38 78 LEU A N 1
ATOM 575 C CA . LEU A 1 78 ? 9.761 3.067 -12.013 1.00 98.38 78 LEU A CA 1
ATOM 576 C C . LEU A 1 78 ? 10.684 1.893 -12.341 1.00 98.38 78 LEU A C 1
ATOM 578 O O . LEU A 1 78 ? 11.554 2.043 -13.190 1.00 98.38 78 LEU A O 1
ATOM 582 N N . GLU A 1 79 ? 10.485 0.729 -11.728 1.00 98.19 79 GLU A N 1
ATOM 583 C CA . GLU A 1 79 ? 11.262 -0.474 -12.042 1.00 98.19 79 GLU A CA 1
ATOM 584 C C . GLU A 1 79 ? 11.068 -0.889 -13.508 1.00 98.19 79 GLU A C 1
ATOM 586 O O . GLU A 1 79 ? 12.046 -1.027 -14.240 1.00 98.19 79 GLU A O 1
ATOM 591 N N . ALA A 1 80 ? 9.824 -0.894 -13.998 1.00 97.69 80 ALA A N 1
ATOM 592 C CA . ALA A 1 80 ? 9.536 -1.196 -15.398 1.00 97.69 80 ALA A CA 1
ATOM 593 C C . ALA A 1 80 ? 10.169 -0.197 -16.390 1.00 97.69 80 ALA A C 1
ATOM 595 O O . ALA A 1 80 ? 10.449 -0.562 -17.538 1.00 97.69 80 ALA A O 1
ATOM 596 N N . LEU A 1 81 ? 10.361 1.058 -15.968 1.00 97.62 81 LEU A N 1
ATOM 597 C CA . LEU A 1 81 ? 11.089 2.083 -16.718 1.00 97.62 81 LEU A CA 1
ATOM 598 C C . LEU A 1 81 ? 12.602 1.835 -16.681 1.00 97.62 81 LEU A C 1
ATOM 600 O O . LEU A 1 81 ? 13.256 1.956 -17.716 1.00 97.62 81 LEU A O 1
ATOM 604 N N . VAL A 1 82 ? 13.155 1.486 -15.517 1.00 98.56 82 VAL A N 1
ATOM 605 C CA . VAL A 1 82 ? 14.576 1.144 -15.368 1.00 98.56 82 VAL A CA 1
ATOM 606 C C . VAL A 1 82 ? 14.926 -0.062 -16.235 1.00 98.56 82 VAL A C 1
ATOM 608 O O . VAL A 1 82 ? 15.939 -0.006 -16.928 1.00 98.56 82 VAL A O 1
ATOM 611 N N . ASP A 1 83 ? 14.078 -1.088 -16.290 1.00 98.38 83 ASP A N 1
ATOM 612 C CA . ASP A 1 83 ? 14.227 -2.232 -17.199 1.00 98.38 83 ASP A CA 1
ATOM 613 C C . ASP A 1 83 ? 14.337 -1.795 -18.664 1.00 98.38 83 ASP A C 1
ATOM 615 O O . ASP A 1 83 ? 15.259 -2.190 -19.377 1.00 98.38 83 ASP A O 1
ATOM 619 N N . ALA A 1 84 ? 13.409 -0.944 -19.113 1.00 98.38 84 ALA A N 1
ATOM 620 C CA . ALA A 1 84 ? 13.377 -0.446 -20.485 1.00 98.38 84 ALA A CA 1
ATOM 621 C C . ALA A 1 84 ? 14.622 0.391 -20.823 1.00 98.38 84 ALA A C 1
ATOM 623 O O . ALA A 1 84 ? 15.225 0.228 -21.884 1.00 98.38 84 ALA A O 1
ATOM 624 N N . ALA A 1 85 ? 15.029 1.275 -19.909 1.00 98.50 85 ALA A N 1
ATOM 625 C CA . ALA A 1 85 ? 16.222 2.098 -20.070 1.00 98.50 85 ALA A CA 1
ATOM 626 C C . ALA A 1 85 ? 17.506 1.254 -20.068 1.00 98.50 85 ALA A C 1
ATOM 628 O O . ALA A 1 85 ? 18.426 1.527 -20.839 1.00 98.50 85 ALA A O 1
ATOM 629 N N . THR A 1 86 ? 17.560 0.221 -19.227 1.00 98.69 86 THR A N 1
ATOM 630 C CA . THR A 1 86 ? 18.682 -0.719 -19.140 1.00 98.69 86 THR A CA 1
ATOM 631 C C . THR A 1 86 ? 18.801 -1.534 -20.424 1.00 98.69 86 THR A C 1
ATOM 633 O O . THR A 1 86 ? 19.894 -1.617 -20.977 1.00 98.69 86 THR A O 1
ATOM 636 N N . GLU A 1 87 ? 17.689 -2.042 -20.970 1.00 98.50 87 GLU A N 1
ATOM 637 C CA . GLU A 1 87 ? 17.665 -2.715 -22.276 1.00 98.50 87 GLU A CA 1
ATOM 638 C C . GLU A 1 87 ? 18.247 -1.820 -23.380 1.00 98.50 87 GLU A C 1
ATOM 640 O O . GLU A 1 87 ? 19.177 -2.220 -24.084 1.00 98.50 87 GLU A O 1
ATOM 645 N N . LEU A 1 88 ? 17.728 -0.595 -23.505 1.00 98.50 88 LEU A N 1
ATOM 646 C CA . LEU A 1 88 ? 18.163 0.344 -24.534 1.00 98.50 88 LEU A CA 1
ATOM 647 C C . LEU A 1 88 ? 19.653 0.683 -24.398 1.00 98.50 88 LEU A C 1
ATOM 649 O O . LEU A 1 88 ? 20.370 0.708 -25.395 1.00 98.50 88 LEU A O 1
ATOM 653 N N . ARG A 1 89 ? 20.120 0.929 -23.169 1.00 98.62 89 ARG A N 1
ATOM 654 C CA . ARG A 1 89 ? 21.510 1.306 -22.889 1.00 98.62 89 ARG A CA 1
ATOM 655 C C . ARG A 1 89 ? 22.487 0.158 -23.124 1.00 98.62 89 ARG A C 1
ATOM 657 O O . ARG A 1 89 ? 23.556 0.388 -23.676 1.00 98.62 89 ARG A O 1
ATOM 664 N N . GLU A 1 90 ? 22.164 -1.041 -22.650 1.00 98.62 90 GLU A N 1
ATOM 665 C CA . GLU A 1 90 ? 23.121 -2.153 -22.586 1.00 98.62 90 GLU A CA 1
ATOM 666 C C . GLU A 1 90 ? 23.057 -3.067 -23.805 1.00 98.62 90 GLU A C 1
ATOM 668 O O . GLU A 1 90 ? 24.075 -3.630 -24.200 1.00 98.62 90 GLU A O 1
ATOM 673 N N . ARG A 1 91 ? 21.874 -3.226 -24.405 1.00 98.25 91 ARG A N 1
ATOM 674 C CA . ARG A 1 91 ? 21.652 -4.136 -25.538 1.00 98.25 91 ARG A CA 1
ATOM 675 C C . ARG A 1 91 ? 21.332 -3.405 -26.835 1.00 98.25 91 ARG A C 1
ATOM 677 O O . ARG A 1 91 ? 21.465 -4.000 -27.898 1.00 98.25 91 ARG A O 1
ATOM 684 N N . GLY A 1 92 ? 20.895 -2.146 -26.765 1.00 98.12 92 GLY A N 1
ATOM 685 C CA . GLY A 1 92 ? 20.475 -1.390 -27.946 1.00 98.12 92 GLY A CA 1
ATOM 686 C C . GLY A 1 92 ? 19.220 -1.958 -28.615 1.00 98.12 92 GLY A C 1
ATOM 687 O O . GLY A 1 92 ? 19.026 -1.764 -29.813 1.00 98.12 92 GLY A O 1
ATOM 688 N N . THR A 1 93 ? 18.386 -2.690 -27.870 1.00 98.44 93 THR A N 1
ATOM 689 C CA . THR A 1 93 ? 17.148 -3.296 -28.376 1.00 98.44 93 THR A CA 1
ATOM 690 C C . THR A 1 93 ? 15.908 -2.546 -27.885 1.00 98.44 93 THR A C 1
ATOM 692 O O . THR A 1 93 ? 15.975 -1.716 -26.978 1.00 98.44 93 THR A O 1
ATOM 695 N N . TYR A 1 94 ? 14.768 -2.807 -28.533 1.00 97.94 94 TYR A N 1
ATOM 696 C CA . TYR A 1 94 ? 13.527 -2.041 -28.367 1.00 97.94 94 TYR A CA 1
ATOM 697 C C . TYR A 1 94 ? 12.337 -2.884 -27.881 1.00 97.94 94 TYR A C 1
ATOM 699 O O . TYR A 1 94 ? 11.183 -2.540 -28.146 1.00 97.94 94 TYR A O 1
ATOM 707 N N . GLY A 1 95 ? 12.579 -3.999 -27.191 1.00 97.44 95 GLY A N 1
ATOM 708 C CA . GLY A 1 95 ? 11.535 -4.882 -26.661 1.00 97.44 95 GLY A CA 1
ATOM 709 C C . GLY A 1 95 ? 10.556 -4.152 -25.737 1.00 97.44 95 GLY A C 1
ATOM 710 O O . GLY A 1 95 ? 9.350 -4.419 -25.757 1.00 97.44 95 GLY A O 1
ATOM 711 N N . TYR A 1 96 ? 11.028 -3.139 -25.008 1.00 97.44 96 TYR A N 1
ATOM 712 C CA . TYR A 1 96 ? 10.181 -2.248 -24.214 1.0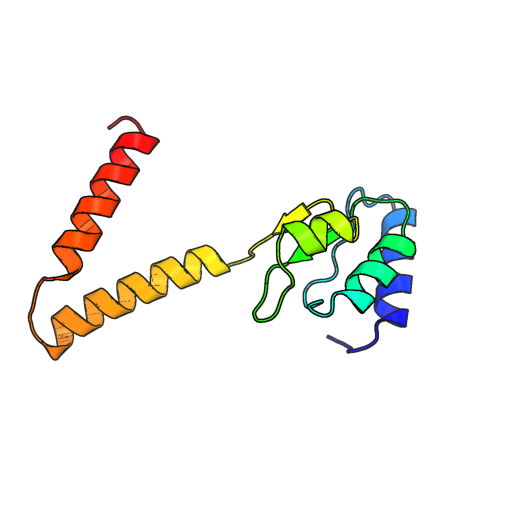0 97.44 96 TYR A CA 1
ATOM 713 C C . TYR A 1 96 ? 9.038 -1.572 -25.001 1.00 97.44 96 TYR A C 1
ATOM 715 O O . TYR A 1 96 ? 8.031 -1.194 -24.391 1.00 97.44 96 TYR A O 1
ATOM 723 N N . LEU A 1 97 ? 9.121 -1.442 -26.335 1.00 98.06 97 LEU A N 1
ATOM 724 C CA . LEU A 1 97 ? 8.045 -0.866 -27.153 1.00 98.06 97 LEU A CA 1
ATOM 725 C C . LEU A 1 97 ? 6.746 -1.682 -27.080 1.00 98.06 97 LEU A C 1
ATOM 727 O O . LEU A 1 97 ? 5.660 -1.105 -27.168 1.00 98.06 97 LEU A O 1
ATOM 731 N N . ASP A 1 98 ? 6.813 -2.994 -26.842 1.00 97.25 98 ASP A N 1
ATOM 732 C CA . ASP A 1 98 ? 5.613 -3.813 -26.641 1.00 97.25 98 ASP A CA 1
ATOM 733 C C . ASP A 1 98 ? 4.916 -3.486 -25.315 1.00 97.25 98 ASP A C 1
ATOM 735 O O . ASP A 1 98 ? 3.683 -3.406 -25.257 1.00 97.25 98 ASP A O 1
ATOM 739 N N . ARG A 1 99 ? 5.695 -3.248 -24.250 1.00 95.31 99 ARG A N 1
ATOM 740 C CA . ARG A 1 99 ? 5.183 -2.765 -22.956 1.00 95.31 99 ARG A CA 1
ATOM 741 C C . ARG A 1 99 ? 4.573 -1.370 -23.126 1.00 95.31 99 ARG A C 1
ATOM 743 O O . ARG A 1 99 ? 3.444 -1.158 -22.682 1.00 95.31 99 ARG A O 1
ATOM 750 N N . ALA A 1 100 ? 5.251 -0.469 -23.840 1.00 96.69 100 ALA A N 1
ATOM 751 C CA . ALA A 1 100 ? 4.749 0.871 -24.141 1.00 96.69 100 ALA A CA 1
ATOM 752 C C . ALA A 1 100 ? 3.424 0.831 -24.922 1.00 96.69 100 ALA A C 1
ATOM 754 O O . ALA A 1 100 ? 2.470 1.509 -24.544 1.00 96.69 100 ALA A O 1
ATOM 755 N N . ARG A 1 101 ? 3.308 -0.022 -25.951 1.00 97.75 101 ARG A N 1
ATOM 756 C CA . ARG A 1 101 ? 2.072 -0.188 -26.737 1.00 97.75 101 ARG A CA 1
ATOM 757 C C . ARG A 1 101 ? 0.891 -0.621 -25.864 1.00 97.75 101 ARG A C 1
ATOM 759 O O . ARG A 1 101 ? -0.202 -0.072 -26.004 1.00 97.75 101 ARG A O 1
ATOM 766 N N . ARG A 1 102 ? 1.098 -1.575 -24.945 1.00 96.12 102 ARG A N 1
ATOM 767 C CA . ARG A 1 102 ? 0.062 -1.988 -23.977 1.00 96.12 102 ARG A CA 1
ATOM 768 C C . ARG A 1 102 ? -0.316 -0.846 -23.033 1.00 96.12 102 ARG A C 1
ATOM 770 O O . ARG A 1 102 ? -1.505 -0.632 -22.811 1.00 96.12 102 ARG A O 1
ATOM 777 N N . GLY A 1 103 ? 0.672 -0.097 -22.540 1.00 94.62 103 GLY A N 1
ATOM 778 C CA . GLY A 1 103 ? 0.456 1.080 -21.695 1.00 94.62 103 GLY A CA 1
ATOM 779 C C . GLY A 1 103 ? -0.382 2.158 -22.386 1.00 94.62 103 GLY A C 1
ATOM 780 O O . GLY A 1 103 ? -1.379 2.602 -21.829 1.00 94.62 103 GLY A O 1
ATOM 781 N N . VAL A 1 104 ? -0.053 2.508 -23.635 1.00 95.94 104 VAL A N 1
ATOM 782 C CA . VAL A 1 104 ? -0.828 3.467 -24.444 1.00 95.94 104 VAL A CA 1
ATOM 783 C C . VAL A 1 104 ? -2.265 2.990 -24.643 1.00 95.94 104 VAL A C 1
ATOM 785 O O . VAL A 1 104 ? -3.195 3.776 -24.478 1.00 95.94 104 VAL A O 1
ATOM 788 N N . LYS A 1 105 ? -2.472 1.705 -24.963 1.00 96.88 105 LYS A N 1
ATOM 789 C CA . LYS A 1 105 ? -3.822 1.138 -25.112 1.00 96.88 105 LYS A CA 1
ATOM 790 C C . LYS A 1 105 ? -4.630 1.265 -23.817 1.00 96.88 105 LYS A C 1
ATOM 792 O O . LYS A 1 105 ? -5.782 1.683 -23.872 1.00 96.88 105 LYS A O 1
ATOM 797 N N . ALA A 1 106 ? -4.034 0.923 -22.674 1.00 95.56 106 ALA A N 1
ATOM 798 C CA . ALA A 1 106 ? -4.684 1.038 -21.371 1.00 95.56 106 ALA A CA 1
ATOM 799 C C . ALA A 1 106 ? -5.011 2.498 -21.020 1.00 95.56 106 ALA A C 1
ATOM 801 O O . ALA A 1 106 ? -6.131 2.788 -20.611 1.00 95.56 106 ALA A O 1
ATOM 802 N N . ALA A 1 107 ? -4.071 3.422 -21.245 1.00 94.75 107 ALA A N 1
ATOM 803 C CA . ALA A 1 107 ? -4.272 4.845 -20.991 1.00 94.75 107 ALA A CA 1
ATOM 804 C C . ALA A 1 107 ? -5.399 5.432 -21.856 1.00 94.75 107 ALA A C 1
ATOM 806 O O . ALA A 1 107 ? -6.277 6.107 -21.330 1.00 94.75 107 ALA A O 1
ATOM 807 N N . ARG A 1 108 ? -5.432 5.126 -23.160 1.00 96.12 108 ARG A N 1
ATOM 808 C CA . ARG A 1 108 ? -6.522 5.563 -24.052 1.00 96.12 108 ARG A CA 1
ATOM 809 C C . ARG A 1 108 ? -7.878 5.029 -23.609 1.00 96.12 108 ARG A C 1
ATOM 811 O O . ARG A 1 108 ? -8.833 5.792 -23.532 1.00 96.12 108 ARG A O 1
ATOM 818 N N . ALA A 1 109 ? -7.950 3.743 -23.261 1.00 96.06 109 ALA A N 1
ATOM 819 C CA . ALA A 1 109 ? -9.182 3.136 -22.764 1.00 96.06 109 ALA A CA 1
ATOM 820 C C . ALA A 1 109 ? -9.673 3.782 -21.455 1.00 96.06 109 ALA A C 1
ATOM 822 O O . ALA A 1 109 ? -10.876 3.924 -21.268 1.00 96.06 109 ALA A O 1
ATOM 823 N N . ALA A 1 110 ? -8.758 4.181 -20.566 1.00 95.44 110 ALA A N 1
ATOM 824 C CA . ALA A 1 110 ? -9.097 4.801 -19.287 1.00 95.44 110 ALA A CA 1
ATOM 825 C C . ALA A 1 110 ? -9.484 6.285 -19.404 1.00 95.44 110 ALA A C 1
ATOM 827 O O . ALA A 1 110 ? -10.343 6.745 -18.656 1.00 95.44 110 ALA A O 1
ATOM 828 N N . PHE A 1 111 ? -8.853 7.034 -20.315 1.00 94.38 111 PHE A N 1
ATOM 829 C CA . PHE A 1 111 ? -8.981 8.495 -20.393 1.00 94.38 111 PHE A CA 1
ATOM 830 C C . PHE A 1 111 ? -9.727 9.012 -21.634 1.00 94.38 111 PHE A C 1
ATOM 832 O O . PHE A 1 111 ? -9.869 10.221 -21.783 1.00 94.38 111 PHE A O 1
ATOM 839 N N . GLY A 1 112 ? -10.232 8.131 -22.504 1.00 78.75 112 GLY A N 1
ATOM 840 C CA . GLY A 1 112 ? -11.125 8.505 -23.608 1.00 78.75 112 GLY A CA 1
ATOM 841 C C . GLY A 1 112 ? -10.473 9.322 -24.729 1.00 78.75 112 GLY A C 1
ATOM 842 O O . GLY A 1 112 ? -11.143 10.168 -25.315 1.00 78.75 112 GLY A O 1
ATOM 843 N N . ALA A 1 113 ? -9.188 9.083 -25.011 1.00 60.22 113 ALA A N 1
ATOM 844 C CA . ALA A 1 113 ? -8.449 9.731 -26.102 1.00 60.22 113 ALA A CA 1
ATOM 845 C C . ALA A 1 113 ? -8.392 8.876 -27.374 1.00 60.22 113 ALA A C 1
ATOM 847 O O . ALA A 1 113 ? -8.092 7.660 -27.259 1.00 60.22 113 ALA A O 1
#

Nearest PDB structures (foldseek):
  4lsb-assembly1_B  TM=9.655E-01  e=4.819E-09  Burkholderia cenocepacia J2315
  4lsb-assembly1_A  TM=9.048E-01  e=2.063E-09  Burkholderia cenocepacia J2315
  2ze3-assembly1_A-2  TM=8.513E-01  e=1.864E-07  Deinococcus ficus
  4mg4-assembly1_A  TM=8.902E-01  e=7.076E-05  Burkholderia cenocepacia J2315
  4mg4-assembly1_H  TM=8.947E-01  e=1.653E-04  Burkholderia cenocepacia J2315

Secondary structure (DSSP, 8-state):
----HHHHHHHHHHHHHTT-SSEE-TT---HHHHHHHHHH-SSPEEEE--TTPPPHHHHHHTT--EEE-TTHHHHHHHHHHHHHHHHHHHH---THHHHHHHHHHHHHHHHT-

Sequence (113 aa):
GRDDLRDTITRLQHYQEAGADVLFAPGLSRLEDIRDVVRSVDRPVNVLAVPGCPSVAELAAAGVRRISVGGAFAFAALEALVDAATELRERGTYGYLDRARRGVKAARAAFGA